Protein AF-A0A1Q7SVY7-F1 (afdb_monomer)

Structure (mmCIF, N/CA/C/O backbone):
data_AF-A0A1Q7SVY7-F1
#
_entry.id   AF-A0A1Q7SVY7-F1
#
loop_
_atom_site.group_PDB
_atom_site.id
_atom_site.type_symbol
_atom_site.label_atom_id
_atom_site.label_alt_id
_atom_site.label_comp_id
_atom_site.label_asym_id
_atom_site.label_entity_id
_atom_site.label_seq_id
_atom_site.pdbx_PDB_ins_code
_atom_site.Cartn_x
_atom_site.Cartn_y
_atom_site.Cartn_z
_atom_site.occupancy
_atom_site.B_iso_or_equiv
_atom_site.auth_seq_id
_atom_site.auth_comp_id
_atom_site.auth_asym_id
_atom_site.auth_atom_id
_atom_site.pdbx_PDB_model_num
ATOM 1 N N . MET A 1 1 ? 7.078 6.376 -8.491 1.00 51.62 1 MET A N 1
ATOM 2 C CA . MET A 1 1 ? 7.159 7.545 -7.562 1.00 51.62 1 MET A CA 1
ATOM 3 C C . MET A 1 1 ? 7.253 7.015 -6.132 1.00 51.62 1 MET A C 1
ATOM 5 O O . MET A 1 1 ? 6.339 6.322 -5.706 1.00 51.62 1 MET A O 1
ATOM 9 N N . LEU A 1 2 ? 8.341 7.262 -5.392 1.00 57.03 2 LEU A N 1
ATOM 10 C CA . LEU A 1 2 ? 8.543 6.659 -4.062 1.00 57.03 2 LEU A CA 1
ATOM 11 C C . LEU A 1 2 ? 7.698 7.372 -2.995 1.00 57.03 2 LEU A C 1
ATOM 13 O O . LEU A 1 2 ? 8.176 8.261 -2.294 1.00 57.03 2 LEU A O 1
ATOM 17 N N . LEU A 1 3 ? 6.432 6.983 -2.857 1.00 62.62 3 LEU A N 1
ATOM 18 C CA . LEU A 1 3 ? 5.696 7.264 -1.627 1.00 62.62 3 LEU A CA 1
ATOM 19 C C . LEU A 1 3 ? 6.424 6.580 -0.466 1.00 62.62 3 LEU A C 1
ATOM 21 O O . LEU A 1 3 ? 6.722 5.384 -0.514 1.00 62.62 3 LEU A O 1
ATOM 25 N N . VAL A 1 4 ? 6.733 7.351 0.578 1.00 76.94 4 VAL A N 1
ATOM 26 C CA . VAL A 1 4 ? 7.395 6.835 1.780 1.00 76.94 4 VAL A CA 1
ATOM 27 C C . VAL A 1 4 ? 6.510 5.734 2.368 1.00 76.94 4 VAL A C 1
ATOM 29 O O . VAL A 1 4 ? 5.328 5.958 2.622 1.00 76.94 4 VAL A O 1
ATOM 32 N N . ARG A 1 5 ? 7.064 4.531 2.570 1.00 75.94 5 ARG A N 1
ATOM 33 C CA . ARG A 1 5 ? 6.321 3.343 3.045 1.00 75.94 5 ARG A CA 1
ATOM 34 C C . ARG A 1 5 ? 5.518 3.617 4.321 1.00 75.94 5 ARG A C 1
ATOM 36 O O . ARG A 1 5 ? 4.410 3.104 4.479 1.00 75.94 5 ARG A O 1
ATOM 43 N N . ASP A 1 6 ? 6.047 4.476 5.183 1.00 82.31 6 ASP A N 1
ATOM 44 C CA . ASP A 1 6 ? 5.397 4.897 6.425 1.00 82.31 6 ASP A CA 1
ATOM 45 C C . ASP A 1 6 ? 4.137 5.732 6.174 1.00 82.31 6 ASP A C 1
ATOM 47 O O . ASP A 1 6 ? 3.146 5.601 6.891 1.00 82.31 6 ASP A O 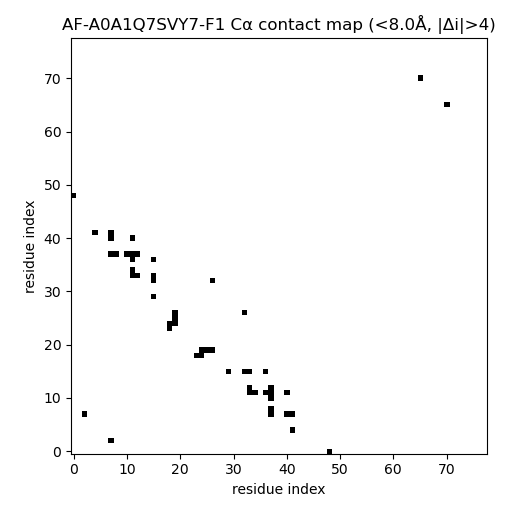1
ATOM 51 N N . PHE A 1 7 ? 4.117 6.523 5.100 1.00 88.19 7 PHE A N 1
ATOM 52 C CA . PHE A 1 7 ? 2.935 7.274 4.695 1.00 88.19 7 PHE A CA 1
ATOM 53 C C . PHE A 1 7 ? 1.820 6.344 4.202 1.00 88.19 7 PHE A C 1
ATOM 55 O O . PHE A 1 7 ? 0.656 6.542 4.542 1.00 88.19 7 PHE A O 1
ATOM 62 N N . VAL A 1 8 ? 2.159 5.271 3.479 1.00 89.25 8 VAL A N 1
ATOM 63 C CA . VAL A 1 8 ? 1.180 4.251 3.057 1.00 89.25 8 VAL A CA 1
ATOM 64 C C . VAL A 1 8 ? 0.605 3.507 4.262 1.00 89.25 8 VAL A C 1
ATOM 66 O O . VAL A 1 8 ? -0.599 3.259 4.321 1.00 89.25 8 VAL A O 1
ATOM 69 N N . ALA A 1 9 ? 1.437 3.201 5.261 1.00 89.81 9 ALA A N 1
ATOM 70 C CA . ALA A 1 9 ? 0.972 2.607 6.510 1.00 89.81 9 ALA A CA 1
ATOM 71 C C . ALA A 1 9 ? 0.020 3.542 7.274 1.00 89.81 9 ALA A C 1
ATOM 73 O O . ALA A 1 9 ? -1.022 3.095 7.759 1.00 89.81 9 ALA A O 1
ATOM 74 N N . HIS A 1 10 ? 0.341 4.834 7.348 1.00 93.56 10 HIS A N 1
ATOM 75 C CA . HIS A 1 10 ? -0.533 5.834 7.955 1.00 93.56 10 HIS A CA 1
ATOM 76 C C . HIS A 1 10 ? -1.870 5.952 7.205 1.00 93.56 10 HIS A C 1
ATOM 78 O O . HIS A 1 10 ? -2.932 5.882 7.821 1.00 93.56 10 HIS A O 1
ATOM 84 N N . MET A 1 11 ? -1.839 6.051 5.872 1.00 93.44 11 MET A N 1
ATOM 85 C CA . MET A 1 11 ? -3.054 6.121 5.054 1.00 93.44 11 MET A CA 1
ATOM 86 C C . MET A 1 11 ? -3.946 4.889 5.229 1.00 93.44 11 MET A C 1
ATOM 88 O O . MET A 1 11 ? -5.152 5.037 5.400 1.00 93.44 11 MET A O 1
ATOM 92 N N . ALA A 1 12 ? -3.375 3.681 5.233 1.00 94.62 12 ALA A N 1
ATOM 93 C CA . ALA A 1 12 ? -4.147 2.455 5.420 1.00 94.62 12 ALA A CA 1
ATOM 94 C C . ALA A 1 12 ? -4.869 2.421 6.779 1.00 94.62 12 ALA A C 1
ATOM 96 O O . ALA A 1 12 ? -6.021 1.993 6.851 1.00 94.62 12 ALA A O 1
ATOM 97 N N . ASN A 1 13 ? -4.217 2.905 7.842 1.00 95.25 13 ASN A N 1
ATOM 98 C CA . ASN A 1 13 ? -4.841 3.039 9.160 1.00 95.25 13 ASN A CA 1
ATOM 99 C C . ASN A 1 13 ? -6.008 4.031 9.136 1.00 95.25 13 ASN A C 1
ATOM 101 O O . ASN A 1 13 ? -7.103 3.693 9.580 1.00 95.25 13 ASN A O 1
ATOM 105 N N . GLU A 1 14 ? -5.793 5.226 8.585 1.00 96.31 14 GLU A N 1
ATOM 106 C CA . GLU A 1 14 ? -6.824 6.267 8.522 1.00 96.31 14 GLU A CA 1
ATOM 107 C C . GLU A 1 14 ? -8.030 5.848 7.677 1.00 96.31 14 GLU A C 1
ATOM 109 O O . GLU A 1 14 ? -9.171 6.110 8.058 1.00 96.31 14 GLU A O 1
ATOM 114 N N . VAL A 1 15 ? -7.805 5.147 6.563 1.00 95.12 15 VAL A N 1
ATOM 115 C CA . VAL A 1 15 ? -8.889 4.612 5.731 1.00 95.12 15 VAL A CA 1
ATOM 116 C C . VAL A 1 15 ? -9.725 3.616 6.528 1.00 95.12 15 VAL A C 1
ATOM 118 O O . VAL A 1 15 ? -10.931 3.805 6.651 1.00 95.12 15 VAL A O 1
ATOM 121 N N . VAL A 1 16 ? -9.107 2.587 7.117 1.00 95.25 16 VAL A N 1
ATOM 122 C CA . VAL A 1 16 ? -9.854 1.565 7.871 1.00 95.25 16 VAL A CA 1
ATOM 123 C C . VAL A 1 16 ? -10.585 2.176 9.059 1.00 95.25 16 VAL A C 1
ATOM 125 O O . VAL A 1 16 ? -11.741 1.835 9.294 1.00 95.25 16 VAL A O 1
ATOM 128 N N . LYS A 1 17 ? -9.950 3.114 9.767 1.00 95.56 17 LYS A N 1
ATOM 129 C CA . LYS A 1 17 ? -10.574 3.838 10.874 1.00 95.56 17 LYS A CA 1
ATOM 130 C C . LYS A 1 17 ? -11.841 4.566 10.423 1.00 95.56 17 LYS A C 1
ATOM 132 O O . LYS A 1 17 ? -12.891 4.360 11.015 1.00 95.56 17 LYS A O 1
ATOM 137 N N . ARG A 1 18 ? -11.782 5.335 9.331 1.00 96.38 18 ARG A N 1
ATOM 138 C CA . ARG A 1 18 ? -12.952 6.056 8.797 1.00 96.38 18 ARG A CA 1
ATOM 139 C C . ARG A 1 18 ? -14.071 5.126 8.331 1.00 96.38 18 ARG A C 1
ATOM 141 O O . ARG A 1 18 ? -15.235 5.459 8.519 1.00 96.38 18 ARG A O 1
ATOM 148 N N . LEU A 1 19 ? -13.734 3.976 7.743 1.00 95.06 19 LEU A N 1
ATOM 149 C CA . LEU A 1 19 ? -14.730 2.981 7.326 1.00 95.06 19 LEU A CA 1
ATOM 150 C C . LEU A 1 19 ? -15.475 2.388 8.537 1.00 95.06 19 LEU A C 1
ATOM 152 O O . LEU A 1 19 ? -16.683 2.163 8.464 1.00 95.06 19 LEU A O 1
ATOM 156 N N . VAL A 1 20 ? -14.762 2.142 9.642 1.00 94.50 20 VAL A N 1
ATOM 157 C CA . VAL A 1 20 ? -15.350 1.638 10.894 1.00 94.50 20 VAL A CA 1
ATOM 158 C C . VAL A 1 20 ? -16.170 2.727 11.585 1.00 94.50 20 VAL A C 1
ATOM 160 O O . VAL A 1 20 ? -17.333 2.498 11.902 1.00 94.50 20 VAL A O 1
ATOM 163 N N . ASP A 1 21 ? -15.602 3.923 11.758 1.00 95.56 21 ASP A N 1
ATOM 164 C CA . ASP A 1 21 ? -16.266 5.056 12.416 1.00 95.56 21 ASP A CA 1
ATOM 165 C C . ASP A 1 21 ? -17.527 5.497 11.650 1.00 95.56 21 ASP A C 1
ATOM 167 O O . ASP A 1 21 ? -18.519 5.906 12.250 1.00 95.56 21 ASP A O 1
ATOM 171 N N . GLY A 1 22 ? -17.516 5.375 10.319 1.00 95.94 22 GLY A N 1
ATOM 172 C CA . GLY A 1 22 ? -18.668 5.634 9.456 1.00 95.94 22 GLY A CA 1
ATOM 173 C C . GLY A 1 22 ? -19.708 4.509 9.416 1.00 95.94 22 GLY A C 1
ATOM 174 O O . GLY A 1 22 ? -20.684 4.632 8.679 1.00 95.94 22 GLY A O 1
ATOM 175 N N . GLY A 1 23 ? -19.500 3.404 10.143 1.00 93.88 23 GLY A N 1
ATOM 176 C CA . GLY A 1 23 ? -20.407 2.251 10.167 1.00 93.88 23 GLY A CA 1
ATOM 177 C C . GLY A 1 23 ? -20.504 1.490 8.840 1.00 93.88 23 GLY A C 1
ATOM 178 O O . GLY A 1 23 ? -21.443 0.726 8.635 1.00 93.88 23 GLY A O 1
ATOM 179 N N . GLN A 1 24 ? -19.561 1.703 7.919 1.00 95.31 24 GLN A N 1
ATOM 180 C CA . GLN A 1 24 ? -19.553 1.066 6.597 1.00 95.31 24 GLN A CA 1
ATOM 181 C C . GLN A 1 24 ? -19.020 -0.365 6.666 1.00 95.31 24 GLN A C 1
ATOM 183 O O . GLN A 1 24 ? -19.404 -1.213 5.861 1.00 95.31 24 GLN A O 1
ATOM 188 N N . ILE A 1 25 ? -18.127 -0.63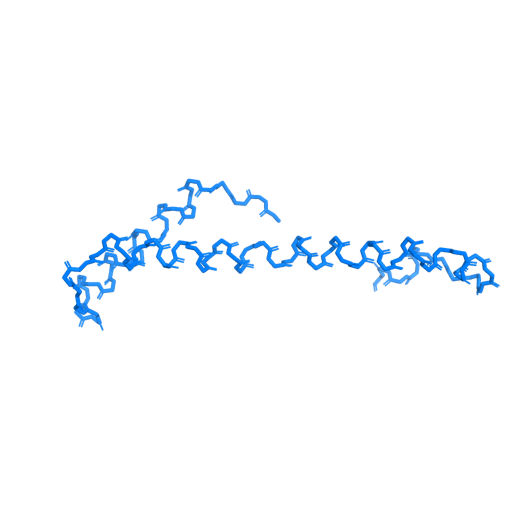1 7.624 1.00 92.75 25 ILE A N 1
ATOM 189 C CA . ILE A 1 25 ? -17.615 -1.967 7.922 1.00 92.75 25 ILE A CA 1
ATOM 190 C C . ILE A 1 25 ? -17.631 -2.203 9.432 1.00 92.75 25 ILE A C 1
ATOM 192 O O . ILE A 1 25 ? -17.307 -1.314 10.214 1.00 92.75 25 ILE A O 1
ATOM 196 N N . GLU A 1 26 ? -17.920 -3.435 9.838 1.00 92.56 26 GLU A N 1
ATOM 197 C CA . GLU A 1 26 ? -17.728 -3.895 11.211 1.00 92.56 26 GLU A CA 1
ATOM 198 C C . GLU A 1 26 ? -16.663 -4.993 11.213 1.00 92.56 26 GLU A C 1
ATOM 200 O O . GLU A 1 26 ? -16.709 -5.936 10.421 1.00 92.56 26 GLU A O 1
ATOM 205 N N . THR A 1 27 ? -15.658 -4.869 12.079 1.00 91.25 27 THR A N 1
ATOM 206 C CA . THR A 1 27 ? -14.583 -5.858 12.167 1.00 91.25 27 THR A CA 1
ATOM 207 C C . THR A 1 27 ? -14.102 -6.029 13.596 1.00 91.25 27 THR A C 1
ATOM 209 O O . THR A 1 27 ? -13.820 -5.065 14.301 1.00 91.25 27 THR A O 1
ATOM 212 N N . LYS A 1 28 ? -13.941 -7.288 14.008 1.00 91.88 28 LYS A N 1
ATOM 213 C CA . LYS A 1 28 ? -13.331 -7.655 15.295 1.00 91.88 28 LYS A CA 1
ATOM 214 C C . LYS A 1 28 ? -11.799 -7.662 15.234 1.00 91.88 28 LYS A C 1
ATOM 216 O O . LYS A 1 28 ? -11.145 -7.802 16.260 1.00 91.88 28 LYS A O 1
ATOM 221 N N . ALA A 1 29 ? -11.224 -7.530 14.035 1.00 93.19 29 ALA A N 1
ATOM 222 C CA . ALA A 1 29 ? -9.791 -7.637 13.777 1.00 93.19 29 ALA A CA 1
ATOM 223 C C . ALA A 1 29 ? -9.296 -6.458 12.921 1.00 93.19 29 ALA A C 1
ATOM 225 O O . ALA A 1 29 ? -8.799 -6.642 11.808 1.00 93.19 29 ALA A O 1
ATOM 226 N N . SER A 1 30 ? -9.428 -5.235 13.442 1.00 91.06 30 SER A N 1
ATOM 227 C CA . SER A 1 30 ? -9.043 -3.994 12.749 1.00 91.06 30 SER A CA 1
ATOM 228 C C . SER A 1 30 ? -7.596 -4.014 12.242 1.00 91.06 30 SER A C 1
ATOM 230 O O . SER A 1 30 ? -7.348 -3.683 11.086 1.00 91.06 30 SER A O 1
ATOM 232 N N . VAL A 1 31 ? -6.654 -4.509 13.050 1.00 93.44 31 VAL A N 1
ATOM 233 C CA . VAL A 1 31 ? -5.231 -4.629 12.683 1.00 93.44 31 VAL A CA 1
ATOM 234 C C . VAL A 1 31 ? -5.029 -5.514 11.449 1.00 93.44 31 VAL A C 1
ATOM 236 O O . VAL A 1 31 ? -4.251 -5.180 10.555 1.00 93.44 31 VAL A O 1
ATOM 239 N N . ALA A 1 32 ? -5.752 -6.633 11.358 1.00 95.12 32 ALA A N 1
ATOM 240 C CA . ALA A 1 32 ? -5.660 -7.526 10.206 1.00 95.12 32 ALA A CA 1
ATOM 241 C C . ALA A 1 32 ? -6.209 -6.858 8.935 1.00 95.12 32 ALA A C 1
ATOM 243 O O . ALA A 1 32 ? -5.625 -7.004 7.861 1.00 95.12 32 ALA A O 1
ATOM 244 N N . VAL A 1 33 ?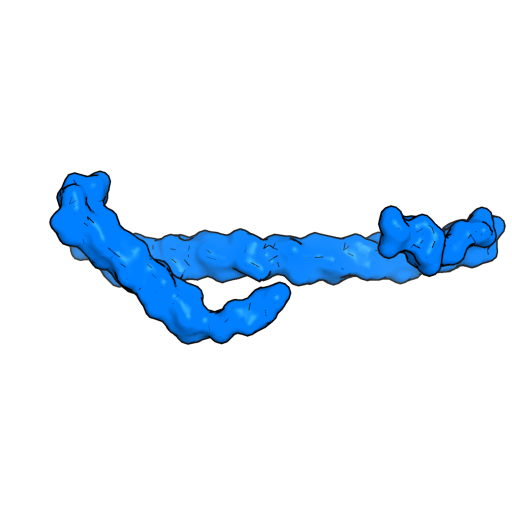 -7.295 -6.087 9.057 1.00 95.12 33 VAL A N 1
ATOM 245 C CA . VAL A 1 33 ? -7.869 -5.327 7.937 1.00 95.12 33 VAL A CA 1
ATOM 246 C C . VAL A 1 33 ? -6.897 -4.247 7.463 1.00 95.12 33 VAL A C 1
ATOM 248 O O . VAL A 1 33 ? -6.605 -4.192 6.271 1.00 95.12 33 VAL A O 1
ATOM 251 N N . VAL A 1 34 ? -6.321 -3.463 8.380 1.00 95.62 34 VAL A N 1
ATOM 252 C CA . VAL A 1 34 ? -5.288 -2.460 8.061 1.00 95.62 34 VAL A CA 1
ATOM 253 C C . VAL A 1 34 ? -4.122 -3.094 7.316 1.00 95.62 34 VAL A C 1
ATOM 255 O O . VAL A 1 34 ? -3.700 -2.575 6.286 1.00 95.62 34 VAL A O 1
ATOM 258 N N . ASN A 1 35 ? -3.617 -4.234 7.792 1.00 95.56 35 ASN A N 1
ATOM 259 C CA . ASN A 1 35 ? -2.497 -4.913 7.146 1.00 95.56 35 ASN A CA 1
ATOM 260 C C . ASN A 1 35 ? -2.821 -5.329 5.708 1.00 95.56 35 ASN A C 1
ATOM 262 O O . ASN A 1 35 ? -1.991 -5.121 4.823 1.00 95.56 35 ASN A O 1
ATOM 266 N N . ARG A 1 36 ? -4.027 -5.858 5.461 1.00 95.69 36 ARG A N 1
ATOM 267 C CA . ARG A 1 36 ? -4.475 -6.232 4.110 1.00 95.69 36 ARG A CA 1
ATOM 268 C C . ARG A 1 36 ? -4.629 -5.012 3.208 1.00 95.69 36 ARG A C 1
ATOM 270 O O . ARG A 1 36 ? -4.162 -5.048 2.075 1.00 95.69 36 ARG A O 1
ATOM 277 N N . VAL A 1 37 ? -5.234 -3.933 3.708 1.00 95.00 37 VAL A N 1
ATOM 278 C CA . VAL A 1 37 ? -5.384 -2.677 2.956 1.00 95.00 37 VAL A CA 1
ATOM 279 C C . VAL A 1 37 ? -4.015 -2.102 2.609 1.00 95.00 37 VAL A C 1
ATOM 281 O O . VAL A 1 37 ? -3.743 -1.840 1.443 1.00 95.00 37 VAL A O 1
ATOM 284 N N . ARG A 1 38 ? -3.110 -2.003 3.587 1.00 94.62 38 ARG A N 1
ATOM 285 C CA . ARG A 1 38 ? -1.735 -1.536 3.380 1.00 94.62 38 ARG A CA 1
ATOM 286 C C . ARG A 1 38 ? -1.006 -2.370 2.330 1.00 94.62 38 ARG A C 1
ATOM 288 O O . ARG A 1 38 ? -0.340 -1.802 1.472 1.00 94.62 38 ARG A O 1
ATOM 295 N N . GLN A 1 39 ? -1.116 -3.697 2.400 1.00 94.12 39 GLN A N 1
ATOM 296 C CA . GLN A 1 39 ? -0.480 -4.585 1.431 1.00 94.12 39 GLN A CA 1
ATOM 297 C C . GLN A 1 39 ? -1.001 -4.317 0.015 1.00 94.12 39 GLN A C 1
ATOM 299 O O . GLN A 1 39 ? -0.196 -4.130 -0.889 1.00 94.12 39 GLN A O 1
ATOM 304 N N . ARG A 1 40 ? -2.323 -4.219 -0.168 1.00 95.00 40 ARG A N 1
ATOM 305 C CA . ARG A 1 40 ? -2.913 -3.912 -1.479 1.00 95.00 40 ARG A CA 1
ATOM 306 C C . ARG A 1 40 ? -2.514 -2.538 -1.997 1.00 95.00 40 ARG A C 1
ATOM 308 O O . ARG A 1 40 ? -2.150 -2.418 -3.156 1.00 95.00 40 ARG A O 1
ATOM 315 N N . MET A 1 41 ? -2.505 -1.520 -1.137 1.00 92.50 41 MET A N 1
ATOM 316 C CA . MET A 1 41 ? -2.031 -0.188 -1.519 1.00 92.50 41 MET A CA 1
ATOM 317 C C . MET A 1 41 ? -0.571 -0.218 -1.981 1.00 92.50 41 MET A C 1
ATOM 319 O O . MET A 1 41 ? -0.232 0.415 -2.971 1.00 92.50 41 MET A O 1
ATOM 323 N N . MET A 1 42 ? 0.295 -0.962 -1.288 1.00 90.62 42 MET A N 1
ATOM 324 C CA . MET A 1 42 ? 1.695 -1.120 -1.691 1.00 9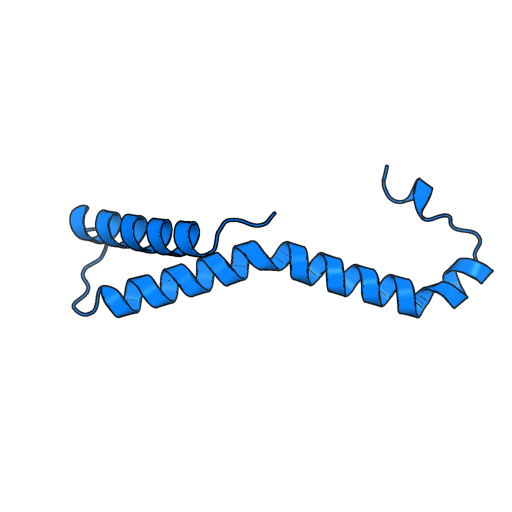0.62 42 MET A CA 1
ATOM 325 C C . MET A 1 42 ? 1.841 -1.869 -3.017 1.00 90.62 42 MET A C 1
ATOM 327 O O . MET A 1 42 ? 2.670 -1.475 -3.831 1.00 90.62 42 MET A O 1
ATOM 331 N N . GLU A 1 43 ? 1.062 -2.931 -3.231 1.00 91.19 43 GLU A N 1
ATOM 332 C CA . GLU A 1 43 ? 1.038 -3.661 -4.502 1.00 91.19 43 GLU A CA 1
ATOM 333 C C . GLU A 1 43 ? 0.697 -2.696 -5.643 1.00 91.19 43 GLU A C 1
ATOM 335 O O . GLU A 1 43 ? 1.537 -2.496 -6.512 1.00 91.19 43 GLU A O 1
ATOM 340 N N . GLU A 1 44 ? -0.442 -2.001 -5.572 1.00 91.44 44 GLU A N 1
ATOM 341 C CA . GLU A 1 44 ? -0.886 -1.043 -6.597 1.00 91.44 44 GLU A CA 1
ATOM 342 C C . GLU A 1 44 ? 0.135 0.072 -6.862 1.00 91.44 44 GLU A C 1
ATOM 344 O O . GLU A 1 44 ? 0.465 0.358 -8.011 1.00 91.44 44 GLU A O 1
ATOM 349 N N . LEU A 1 45 ? 0.706 0.664 -5.808 1.00 88.44 45 LEU A N 1
ATOM 350 C CA . LEU A 1 45 ? 1.697 1.739 -5.943 1.00 88.44 45 LEU A CA 1
ATOM 351 C C . LEU A 1 45 ? 3.013 1.286 -6.588 1.00 88.44 45 LEU A C 1
ATOM 353 O O . LEU A 1 45 ? 3.757 2.123 -7.092 1.00 88.44 45 LEU A O 1
ATOM 357 N N . THR A 1 46 ? 3.319 -0.012 -6.551 1.00 87.75 46 THR A N 1
ATOM 358 C CA . THR A 1 46 ? 4.555 -0.575 -7.118 1.00 87.75 46 THR A CA 1
ATOM 359 C C . THR A 1 46 ? 4.337 -1.266 -8.462 1.00 87.75 46 THR A C 1
ATOM 361 O O . THR A 1 46 ? 5.313 -1.678 -9.089 1.00 87.75 46 THR A O 1
ATOM 364 N N . VAL A 1 47 ? 3.088 -1.367 -8.943 1.00 91.00 47 VAL A N 1
ATOM 365 C CA . VAL A 1 47 ? 2.775 -1.971 -10.248 1.00 91.00 47 VAL A CA 1
ATOM 366 C C . VAL A 1 47 ? 3.494 -1.239 -11.373 1.00 91.00 47 VAL A C 1
ATOM 368 O O . VAL A 1 47 ? 4.098 -1.897 -12.211 1.00 91.00 47 VAL A O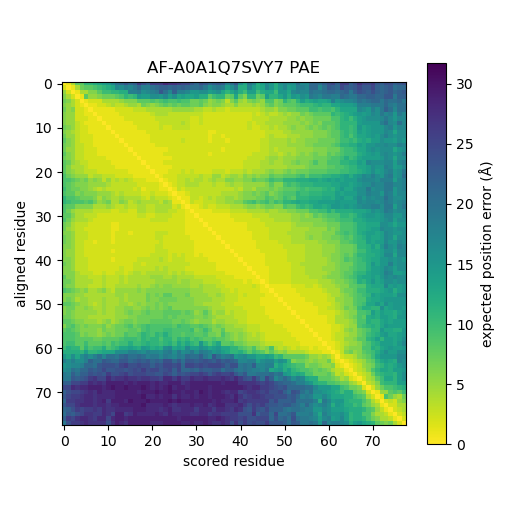 1
ATOM 371 N N . GLU A 1 48 ? 3.468 0.094 -11.386 1.00 86.94 48 GLU A N 1
ATOM 372 C CA . GLU A 1 48 ? 4.099 0.883 -12.450 1.00 86.94 48 GLU A CA 1
ATOM 373 C C . GLU A 1 48 ? 5.617 0.670 -12.491 1.00 86.94 48 GLU A C 1
ATOM 375 O O . GLU A 1 48 ? 6.176 0.407 -13.552 1.00 86.94 48 GLU A O 1
ATOM 380 N N . ASP A 1 49 ? 6.282 0.710 -11.333 1.00 88.12 49 ASP A N 1
ATOM 381 C CA . ASP A 1 49 ? 7.726 0.478 -11.240 1.00 88.12 49 ASP A CA 1
ATOM 382 C C . ASP A 1 49 ? 8.086 -0.949 -11.698 1.00 88.12 49 ASP A C 1
ATOM 384 O O . ASP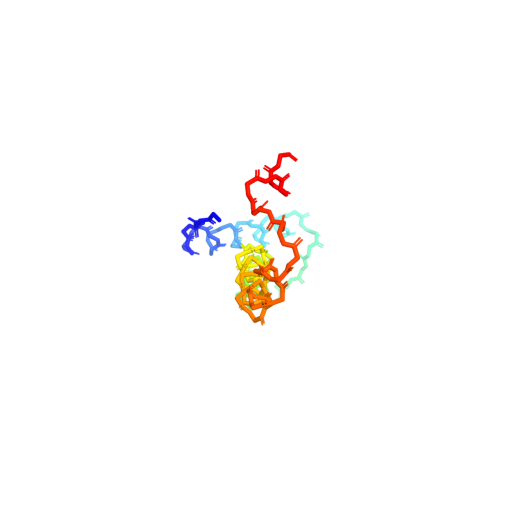 A 1 49 ? 9.057 -1.136 -12.432 1.00 88.12 49 ASP A O 1
ATOM 388 N N . ARG A 1 50 ? 7.269 -1.951 -11.335 1.00 89.06 50 ARG A N 1
ATOM 389 C CA . ARG A 1 50 ? 7.432 -3.335 -11.806 1.00 89.06 50 ARG A CA 1
ATOM 390 C C . ARG A 1 50 ? 7.257 -3.443 -13.322 1.00 89.06 50 ARG A C 1
ATOM 392 O O . ARG A 1 50 ? 8.078 -4.075 -13.976 1.00 89.06 50 ARG A O 1
ATOM 399 N N . LEU A 1 51 ? 6.221 -2.818 -13.879 1.00 90.75 51 LEU A N 1
ATOM 400 C CA . LEU A 1 51 ? 5.966 -2.813 -15.322 1.00 90.75 51 LEU A CA 1
ATOM 401 C C . LEU A 1 51 ? 7.091 -2.113 -16.088 1.00 90.75 51 LEU A C 1
ATOM 403 O O . LEU A 1 51 ? 7.523 -2.608 -17.122 1.00 90.75 51 LEU A O 1
ATOM 407 N N . ASN A 1 52 ? 7.603 -0.996 -15.572 1.00 88.94 52 ASN A N 1
ATOM 408 C CA . ASN A 1 52 ? 8.730 -0.291 -16.175 1.00 88.94 52 ASN A CA 1
ATOM 409 C C . ASN A 1 52 ? 9.990 -1.161 -16.222 1.00 88.94 52 ASN A C 1
ATOM 411 O O . ASN A 1 52 ? 10.720 -1.129 -17.214 1.00 88.94 52 ASN A O 1
ATOM 415 N N . GLU A 1 53 ? 10.243 -1.950 -15.177 1.00 90.94 53 GLU A N 1
ATOM 416 C CA . GLU A 1 53 ? 11.369 -2.884 -15.165 1.00 90.94 53 GLU A CA 1
ATOM 417 C C . GLU A 1 53 ? 11.159 -4.054 -16.135 1.00 90.94 53 GLU A C 1
ATOM 419 O O . GLU A 1 53 ? 12.068 -4.395 -16.890 1.00 90.94 53 GLU A O 1
ATOM 424 N N . GLU A 1 54 ? 9.947 -4.612 -16.200 1.00 91.06 54 GLU A N 1
ATOM 425 C CA . GLU A 1 54 ? 9.593 -5.647 -17.180 1.00 91.06 54 GLU A CA 1
ATOM 426 C C . GLU A 1 54 ? 9.776 -5.145 -18.621 1.00 91.06 54 GLU A C 1
ATOM 428 O O . GLU A 1 54 ? 10.398 -5.818 -19.444 1.00 91.06 54 GLU A O 1
ATOM 433 N N . VAL A 1 55 ? 9.312 -3.929 -18.923 1.00 91.69 55 VAL A N 1
ATOM 434 C CA . VAL A 1 55 ? 9.497 -3.294 -20.237 1.00 91.69 55 VAL A CA 1
ATOM 435 C C . VAL A 1 55 ? 10.978 -3.069 -20.534 1.00 91.69 55 VAL A C 1
ATOM 437 O O . VAL A 1 55 ? 11.433 -3.366 -21.639 1.00 91.69 55 VAL A O 1
ATOM 440 N N . ARG A 1 56 ? 11.758 -2.580 -19.562 1.00 88.31 56 ARG A N 1
ATOM 441 C CA . ARG A 1 56 ? 13.207 -2.397 -19.721 1.00 88.31 56 ARG 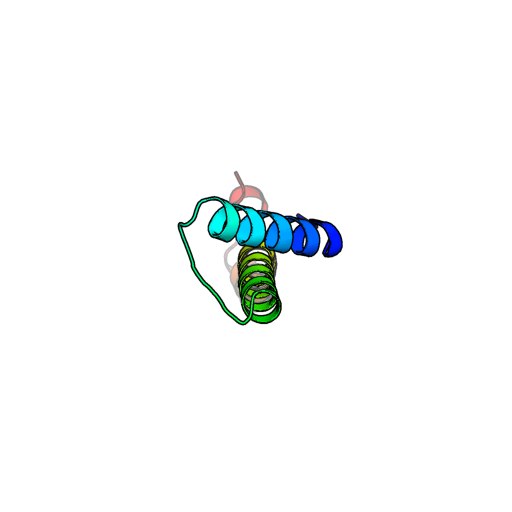A CA 1
ATOM 442 C C . ARG A 1 56 ? 13.892 -3.713 -20.076 1.00 88.31 56 ARG A C 1
ATOM 444 O O . ARG A 1 56 ? 14.727 -3.721 -20.978 1.00 88.31 56 ARG A O 1
ATOM 451 N N . GLN A 1 57 ? 13.536 -4.800 -19.396 1.00 89.75 57 GLN A N 1
ATOM 452 C CA . GLN A 1 57 ? 14.118 -6.111 -19.656 1.00 89.75 57 GLN A CA 1
ATOM 453 C C . GLN A 1 57 ? 13.786 -6.599 -21.069 1.00 89.75 57 GLN A C 1
ATOM 455 O O . GLN A 1 57 ? 14.692 -6.985 -21.801 1.00 89.75 57 GLN A O 1
ATOM 460 N 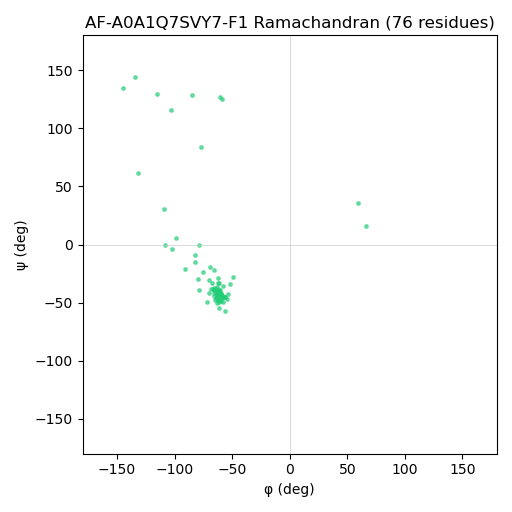N . ILE A 1 58 ? 12.524 -6.482 -21.495 1.00 86.94 58 ILE A N 1
ATOM 461 C CA . ILE A 1 58 ? 12.102 -6.839 -22.859 1.00 86.94 58 ILE A CA 1
ATOM 462 C C . ILE A 1 58 ? 12.921 -6.067 -23.898 1.00 86.94 58 ILE A C 1
ATOM 464 O O . ILE A 1 58 ? 13.410 -6.651 -24.865 1.00 86.94 58 ILE A O 1
ATOM 468 N N . LEU A 1 59 ? 13.108 -4.761 -23.689 1.00 82.88 59 LEU A N 1
ATOM 469 C CA . LEU A 1 59 ? 13.893 -3.928 -24.595 1.00 82.88 59 LEU A CA 1
ATOM 470 C C . LEU A 1 59 ? 15.362 -4.347 -24.643 1.00 82.88 59 LEU A C 1
ATOM 472 O O . LEU A 1 59 ? 15.932 -4.357 -25.728 1.00 82.88 59 LEU A O 1
ATOM 476 N N . ILE A 1 60 ? 15.969 -4.693 -23.502 1.00 83.25 60 ILE A N 1
ATOM 477 C CA . ILE A 1 60 ? 17.339 -5.224 -23.436 1.00 83.25 60 ILE A CA 1
ATOM 478 C C . ILE A 1 60 ? 17.442 -6.519 -24.240 1.00 83.25 60 ILE A C 1
ATOM 480 O O . ILE A 1 60 ? 18.326 -6.631 -25.087 1.00 83.25 60 ILE A O 1
ATOM 484 N N . ASP A 1 61 ? 16.509 -7.446 -24.031 1.00 81.94 61 ASP A N 1
ATOM 485 C CA . ASP A 1 61 ? 16.493 -8.744 -24.707 1.00 81.94 61 ASP A CA 1
ATOM 486 C C . ASP A 1 61 ? 16.342 -8.596 -26.234 1.00 81.94 61 ASP A C 1
ATOM 488 O O . ASP A 1 61 ? 16.862 -9.412 -26.992 1.00 81.94 61 ASP A O 1
ATOM 492 N N . HIS A 1 62 ? 15.682 -7.528 -26.696 1.00 77.50 62 HIS A N 1
ATOM 493 C CA . HIS A 1 62 ? 15.453 -7.244 -28.118 1.00 77.50 62 HIS A CA 1
ATOM 494 C C . HIS A 1 62 ? 16.447 -6.223 -28.711 1.00 77.50 62 HIS A C 1
ATOM 496 O O . HIS A 1 62 ? 16.322 -5.854 -29.883 1.00 77.50 62 HIS A O 1
ATOM 502 N N . GLN A 1 63 ? 17.468 -5.768 -27.965 1.00 67.56 63 GLN A N 1
ATOM 503 C CA . GLN A 1 63 ? 18.427 -4.760 -28.455 1.00 67.56 63 GLN A CA 1
ATOM 504 C C . GLN A 1 63 ? 19.160 -5.192 -29.733 1.00 67.56 63 GLN A C 1
ATOM 506 O O . GLN A 1 63 ? 19.413 -4.354 -30.604 1.00 67.56 63 GLN A O 1
ATOM 511 N N . ASP A 1 64 ? 19.481 -6.478 -29.873 1.00 64.00 64 ASP A N 1
ATOM 512 C CA . ASP A 1 64 ? 20.170 -7.006 -31.057 1.00 64.00 64 ASP A CA 1
ATOM 513 C C . ASP A 1 64 ? 19.273 -7.005 -32.309 1.00 64.00 64 ASP A C 1
ATOM 515 O O . ASP A 1 64 ? 19.750 -6.798 -33.430 1.00 64.00 64 ASP A O 1
ATOM 519 N N . GLU A 1 65 ? 17.960 -7.153 -32.127 1.00 62.53 65 GLU A N 1
ATOM 520 C CA . GLU A 1 65 ? 16.958 -7.078 -33.193 1.00 62.53 65 GLU A CA 1
ATOM 521 C C . GLU A 1 65 ? 16.645 -5.618 -33.574 1.00 62.53 65 GLU A C 1
ATOM 523 O O . GLU A 1 65 ? 16.573 -5.273 -34.759 1.00 62.53 65 GLU A O 1
ATOM 528 N N . MET A 1 66 ? 16.580 -4.709 -32.592 1.00 60.00 66 MET A N 1
ATOM 529 C CA . MET A 1 66 ? 16.405 -3.268 -32.831 1.00 60.00 66 MET A CA 1
ATOM 530 C C . MET A 1 66 ? 17.614 -2.642 -33.548 1.00 60.00 66 MET A C 1
ATOM 532 O O . MET A 1 66 ? 17.431 -1.821 -34.451 1.00 60.00 66 MET A O 1
ATOM 536 N N . ARG A 1 67 ? 18.847 -3.076 -33.233 1.00 59.16 67 ARG A N 1
ATOM 537 C CA . ARG A 1 67 ? 20.072 -2.671 -33.958 1.00 59.16 67 ARG A CA 1
ATOM 538 C C . ARG A 1 67 ? 20.055 -3.071 -35.433 1.00 59.16 67 ARG A C 1
ATOM 540 O O . ARG A 1 67 ? 20.594 -2.338 -36.257 1.00 59.16 67 ARG A O 1
ATOM 547 N N . ARG A 1 68 ? 19.432 -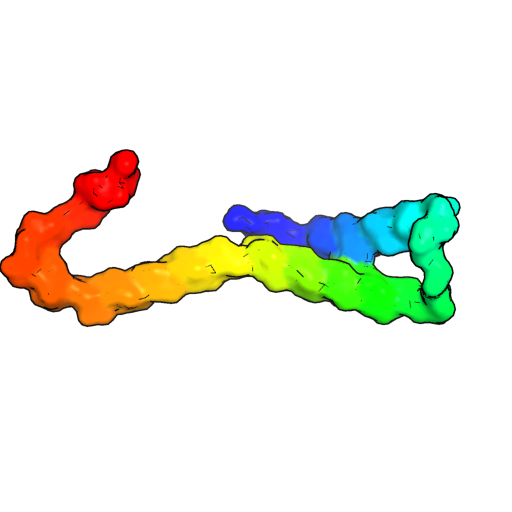4.202 -35.780 1.00 57.94 68 ARG A N 1
ATOM 548 C CA . ARG A 1 68 ? 19.250 -4.636 -37.178 1.00 57.94 68 ARG A CA 1
ATOM 549 C C . ARG A 1 68 ? 18.168 -3.848 -37.919 1.00 57.94 68 ARG A C 1
ATOM 551 O O . ARG A 1 68 ? 18.226 -3.776 -39.143 1.00 57.94 68 ARG A O 1
ATOM 558 N N . THR A 1 69 ? 17.221 -3.247 -37.199 1.00 57.59 69 THR A N 1
ATOM 559 C CA . THR A 1 69 ? 15.995 -2.669 -37.782 1.00 57.59 69 THR A CA 1
ATOM 560 C C . THR A 1 69 ? 15.972 -1.132 -37.774 1.00 57.59 69 THR A C 1
ATOM 562 O O . THR A 1 69 ? 15.063 -0.532 -38.332 1.00 57.59 69 THR A O 1
ATOM 565 N N . SER A 1 70 ? 17.012 -0.468 -37.252 1.00 52.81 70 SER A N 1
ATOM 566 C CA . SER A 1 70 ? 17.192 0.997 -37.334 1.00 52.81 70 SER A CA 1
ATOM 567 C C . SER A 1 70 ? 16.061 1.828 -36.701 1.00 52.81 70 SER A C 1
ATOM 569 O O . SER A 1 70 ? 15.737 2.898 -37.206 1.00 52.81 70 SER A O 1
ATOM 571 N N . VAL A 1 71 ? 15.454 1.372 -35.600 1.00 57.47 71 VAL A N 1
ATOM 572 C CA . VAL A 1 71 ? 14.447 2.160 -34.861 1.00 57.47 71 VAL A CA 1
ATOM 573 C C . VAL A 1 71 ? 15.089 2.741 -33.604 1.00 57.47 71 VAL A C 1
ATOM 575 O O . VAL A 1 71 ? 15.541 2.006 -32.725 1.00 57.47 71 VAL A O 1
ATOM 578 N N . SER A 1 72 ? 15.167 4.072 -33.539 1.00 53.34 72 SER A N 1
ATOM 579 C CA . SER A 1 72 ? 15.751 4.795 -32.410 1.00 53.34 72 SER A CA 1
ATOM 580 C C . SER A 1 72 ? 14.726 4.990 -31.298 1.00 53.34 72 SER A C 1
ATOM 582 O O . SER A 1 72 ? 13.649 5.548 -31.497 1.00 53.34 72 SER A O 1
ATOM 584 N N . TYR A 1 73 ? 15.126 4.601 -30.090 1.00 53.06 73 TYR A N 1
ATOM 585 C CA . TYR A 1 73 ? 14.398 4.775 -28.833 1.00 53.06 73 TYR A CA 1
ATOM 586 C C . TYR A 1 73 ? 13.878 6.209 -28.598 1.00 53.06 73 TYR A C 1
ATOM 588 O O . TYR A 1 73 ? 12.853 6.395 -27.947 1.00 53.06 73 TYR A O 1
ATOM 596 N N . GLN A 1 74 ? 14.548 7.231 -29.150 1.00 53.50 74 GLN A N 1
ATOM 597 C CA . GLN A 1 74 ? 14.137 8.634 -29.004 1.00 53.50 74 GLN A CA 1
ATOM 598 C C . GLN A 1 74 ? 12.839 8.995 -29.745 1.00 53.50 74 GLN A C 1
ATOM 600 O O . GLN A 1 74 ? 12.221 9.999 -29.402 1.00 53.50 74 GLN A O 1
ATOM 605 N N . GLU A 1 75 ? 12.406 8.201 -30.728 1.00 55.47 75 GLU A N 1
ATOM 606 C CA . GLU A 1 75 ? 11.168 8.463 -31.477 1.00 55.47 75 GLU A CA 1
ATOM 607 C C . GLU A 1 75 ? 9.936 7.786 -30.861 1.00 55.47 75 GLU A C 1
ATOM 609 O O . GLU A 1 75 ? 8.819 8.236 -31.092 1.00 55.47 75 GLU A O 1
ATOM 614 N N . MET A 1 76 ? 10.125 6.747 -30.039 1.00 57.69 76 MET A N 1
ATOM 615 C CA . MET A 1 76 ? 9.023 5.973 -29.444 1.00 57.69 76 MET A CA 1
ATOM 616 C C . MET A 1 76 ? 8.412 6.609 -28.184 1.00 57.69 76 MET A C 1
ATOM 618 O O . MET A 1 76 ? 7.326 6.214 -27.775 1.00 57.69 76 MET A O 1
ATOM 622 N N . TYR A 1 77 ? 9.093 7.584 -27.576 1.00 50.03 77 TYR A N 1
ATOM 623 C CA . TYR A 1 77 ? 8.687 8.264 -26.335 1.00 50.03 77 TYR A CA 1
ATOM 624 C C . TYR A 1 77 ? 8.242 9.727 -26.558 1.00 50.03 77 TYR A C 1
ATOM 626 O O . TYR A 1 77 ? 8.431 10.573 -25.681 1.00 50.03 77 TYR A O 1
ATOM 634 N N . LYS A 1 78 ? 7.677 10.043 -27.730 1.00 45.81 78 LYS A N 1
ATOM 635 C CA . LYS A 1 78 ? 6.996 11.324 -27.982 1.00 45.81 78 LYS A CA 1
ATOM 636 C C . LYS A 1 78 ? 5.489 11.209 -27.801 1.00 45.81 78 LYS A C 1
ATOM 638 O O . LYS A 1 78 ? 4.931 10.180 -28.236 1.00 45.81 78 LYS A O 1
#

Solvent-accessible surface area (backbone atoms only — not comparable to full-atom values): 4627 Å² total; per-residue (Å²): 124,90,71,57,69,67,57,50,49,51,50,22,46,53,51,50,49,50,36,41,77,67,67,76,47,86,72,96,52,58,70,62,50,28,52,52,46,29,49,50,53,51,52,62,66,42,46,61,63,52,50,53,49,54,51,51,50,53,50,60,75,39,44,74,59,39,69,75,65,76,65,63,75,82,69,77,78,113

Foldseek 3Di:
DDDPLVVLLVVLLVVLVCCVVVVVDDDPCSVVSSVVSSVVVVCVVCVVVVVVVVVVVVCVVCVVVCVVVVDDPVVVPD

Radius of gyration: 20.52 Å; Cα contacts (8 Å, |Δi|>4): 26; chains: 1; bounding box: 41×20×53 Å

Secondary structure (DSSP, 8-state):
----HHHHHHHHHHHHHHHHHTTS---S-HHHHHHHHHHHHHHHHHHHHHHHHHHHHHHHHTHHHHHHHT--HHHHT-

Sequence (78 aa):
MLLVRDFVAHMANEVVKRLVDGGQIETKASVAVVNRVRQRMMEELTVEDRLNEEVRQILIDHQDEMRRTSVSYQEMYK

Mean predicted aligned error: 9.36 Å

Nearest PDB structures (foldseek):
  6o35-assembly1_B-2  TM=5.403E-01  e=5.912E+00  synthetic construct

pLDDT: mean 82.7, std 15.51, range [45.81, 96.38]